Protein AF-A0A9D1EDK4-F1 (afdb_monomer_lite)

Secondary structure (DSSP, 8-state):
--------------S--HHHHHHHHHHHHHHHHHH-TT---------GGGHHHHHH-SSS-PPP--

Foldseek 3Di:
DVDPPPDDDDDDDPPDDPVVLVVVVVVVVVVCCVPPVPDKDADDDDHPVCVVVVVPPPDDDDDTDD

Structure (mmCIF, N/CA/C/O backbone):
data_AF-A0A9D1EDK4-F1
#
_entry.id   AF-A0A9D1EDK4-F1
#
loop_
_atom_site.group_PDB
_atom_site.id
_atom_site.type_symbol
_atom_site.label_atom_id
_atom_site.label_alt_id
_atom_site.label_comp_id
_atom_site.label_asym_id
_atom_site.label_entity_id
_atom_site.label_seq_id
_atom_site.pdbx_PDB_ins_code
_atom_site.Cartn_x
_atom_site.Cartn_y
_atom_site.Cartn_z
_atom_site.occupancy
_atom_site.B_iso_or_equiv
_atom_site.auth_seq_id
_atom_site.auth_comp_id
_atom_site.auth_asym_id
_atom_site.auth_atom_id
_atom_site.pdbx_PDB_model_num
ATOM 1 N N . MET A 1 1 ? 14.381 -15.864 -20.989 1.00 49.16 1 MET A N 1
ATOM 2 C CA . MET A 1 1 ? 13.931 -14.461 -20.845 1.00 49.16 1 MET A CA 1
ATOM 3 C C . MET A 1 1 ? 14.244 -14.008 -19.428 1.00 49.16 1 MET A C 1
ATOM 5 O O . MET A 1 1 ? 13.531 -14.402 -18.518 1.00 49.16 1 MET A O 1
ATOM 9 N N . ARG A 1 2 ? 15.353 -13.290 -19.218 1.00 57.53 2 ARG A N 1
ATOM 10 C CA . ARG A 1 2 ? 15.824 -12.908 -17.873 1.00 57.53 2 ARG A CA 1
ATOM 11 C C . ARG A 1 2 ? 15.171 -11.610 -17.359 1.00 57.53 2 ARG A C 1
ATOM 13 O O . ARG A 1 2 ? 15.227 -11.350 -16.167 1.00 57.53 2 ARG A O 1
ATOM 20 N N . ASP A 1 3 ? 14.463 -10.891 -18.238 1.00 70.69 3 ASP A N 1
ATOM 21 C CA . ASP A 1 3 ? 13.966 -9.523 -18.002 1.00 70.69 3 ASP A CA 1
ATOM 22 C C . ASP A 1 3 ? 12.441 -9.372 -18.141 1.00 70.69 3 ASP A C 1
ATOM 24 O O . ASP A 1 3 ? 11.924 -8.278 -18.380 1.00 70.69 3 ASP A O 1
ATOM 28 N N . LYS A 1 4 ? 11.682 -10.469 -18.029 1.00 79.25 4 LYS A N 1
ATOM 29 C CA . LYS A 1 4 ? 10.219 -10.387 -18.098 1.00 79.25 4 LYS A CA 1
ATOM 30 C C . LYS A 1 4 ? 9.691 -9.701 -16.831 1.00 79.25 4 LYS A C 1
ATOM 32 O O . LYS A 1 4 ? 9.876 -10.200 -15.724 1.00 79.25 4 LYS A O 1
ATOM 37 N N . LYS A 1 5 ? 9.032 -8.551 -16.997 1.00 77.19 5 LYS A N 1
ATOM 38 C CA . LYS A 1 5 ? 8.430 -7.752 -15.913 1.00 77.19 5 LYS A CA 1
ATOM 39 C C . LYS A 1 5 ? 7.088 -8.343 -15.444 1.00 77.19 5 LYS A C 1
ATOM 41 O O . LYS A 1 5 ? 6.075 -7.659 -15.473 1.00 77.19 5 LYS A O 1
ATOM 46 N N . ASP A 1 6 ? 7.069 -9.621 -15.065 1.00 82.94 6 ASP A N 1
ATOM 47 C CA . ASP A 1 6 ? 5.858 -10.362 -14.661 1.00 82.94 6 ASP A CA 1
ATOM 48 C C . ASP A 1 6 ? 5.854 -10.784 -13.180 1.00 82.94 6 ASP A C 1
ATOM 50 O O . ASP A 1 6 ? 5.182 -11.740 -12.792 1.00 82.94 6 ASP A O 1
ATOM 54 N N . LYS A 1 7 ? 6.623 -10.077 -12.345 1.00 83.44 7 LYS A N 1
ATOM 55 C CA . LYS A 1 7 ? 6.723 -10.317 -10.899 1.00 83.44 7 LYS A CA 1
ATOM 56 C C . LYS A 1 7 ? 6.038 -9.195 -10.123 1.00 83.44 7 LYS A C 1
ATOM 58 O O . LYS A 1 7 ? 6.215 -8.026 -10.449 1.00 83.44 7 LYS A O 1
ATOM 63 N N . ALA A 1 8 ? 5.302 -9.562 -9.076 1.00 82.25 8 ALA A N 1
ATOM 64 C CA . ALA A 1 8 ? 4.614 -8.646 -8.170 1.00 82.25 8 ALA A CA 1
ATOM 65 C C . ALA A 1 8 ? 4.770 -9.112 -6.714 1.00 82.25 8 ALA A C 1
ATOM 67 O O . ALA A 1 8 ? 5.036 -10.289 -6.462 1.00 82.25 8 ALA A O 1
ATOM 68 N N . ILE A 1 9 ? 4.613 -8.188 -5.762 1.00 79.50 9 ILE A N 1
ATOM 69 C CA . ILE A 1 9 ? 4.701 -8.454 -4.320 1.00 79.50 9 ILE A CA 1
ATOM 70 C C . ILE A 1 9 ? 3.432 -7.918 -3.650 1.00 79.50 9 ILE A C 1
ATOM 72 O O . ILE A 1 9 ? 3.059 -6.769 -3.875 1.00 79.50 9 ILE A O 1
ATOM 76 N N . VAL A 1 10 ? 2.802 -8.734 -2.800 1.00 79.75 10 VAL A N 1
ATOM 77 C CA . VAL A 1 10 ? 1.672 -8.341 -1.944 1.00 79.75 10 VAL A CA 1
ATOM 78 C C . VAL A 1 10 ? 2.113 -8.442 -0.487 1.00 79.75 10 VAL A C 1
ATOM 80 O O . VAL A 1 10 ? 2.596 -9.488 -0.060 1.00 79.75 10 VAL A O 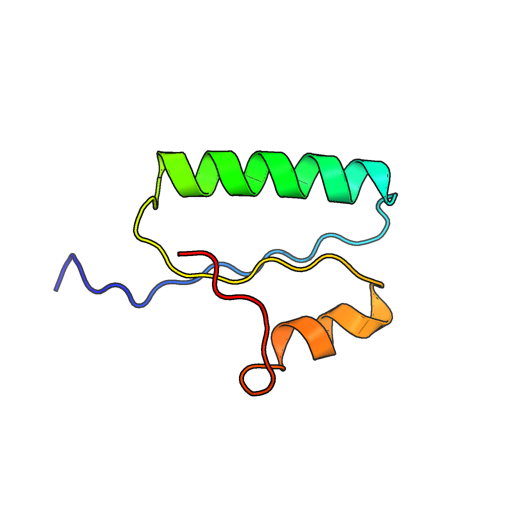1
ATOM 83 N N . VAL A 1 11 ? 1.942 -7.362 0.280 1.00 78.62 11 VAL A N 1
ATOM 84 C CA . VAL A 1 11 ? 2.263 -7.318 1.715 1.00 78.62 11 VAL A CA 1
ATOM 85 C C . VAL A 1 11 ? 1.033 -6.843 2.479 1.00 78.62 11 VAL A C 1
ATOM 87 O O . VAL A 1 11 ? 0.542 -5.741 2.247 1.00 78.62 11 VAL A O 1
ATOM 90 N N . VAL A 1 12 ? 0.538 -7.668 3.403 1.00 82.38 12 VAL A N 1
ATOM 91 C CA . VAL A 1 12 ? -0.602 -7.339 4.269 1.00 82.38 12 VAL A CA 1
ATOM 92 C C . VAL A 1 12 ? -0.102 -7.202 5.702 1.00 82.38 12 VAL A C 1
ATOM 94 O O . VAL A 1 12 ? 0.375 -8.169 6.289 1.00 82.38 12 VAL A O 1
ATOM 97 N N . ILE A 1 13 ? -0.224 -6.001 6.269 1.00 83.88 13 ILE A N 1
ATOM 98 C CA . ILE A 1 13 ? 0.193 -5.686 7.642 1.00 83.88 13 ILE A CA 1
ATOM 99 C C . ILE A 1 13 ? -1.038 -5.187 8.401 1.00 83.88 13 ILE A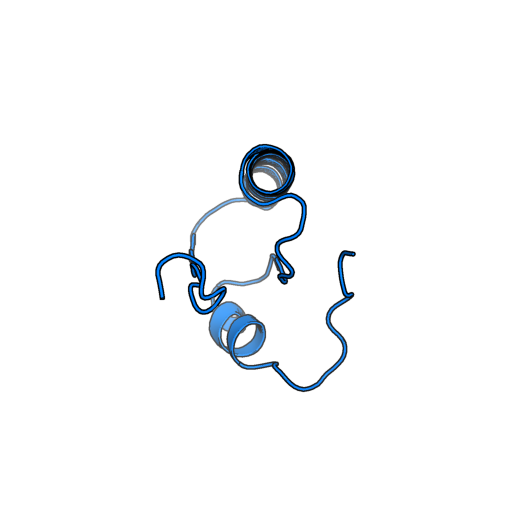 C 1
ATOM 101 O O . ILE A 1 13 ? -1.593 -4.140 8.075 1.00 83.88 13 ILE A O 1
ATOM 105 N N . GLY A 1 14 ? -1.495 -5.961 9.386 1.00 86.19 14 GLY A N 1
ATOM 106 C CA . GLY A 1 14 ? -2.658 -5.636 10.216 1.00 86.19 14 GLY A CA 1
ATOM 107 C C . GLY A 1 14 ? -2.274 -5.187 11.624 1.00 86.19 14 GLY A C 1
ATOM 108 O O . GLY A 1 14 ? -1.119 -5.296 12.017 1.00 86.19 14 GLY A O 1
ATOM 109 N N . GLN A 1 15 ? -3.269 -4.726 12.393 1.00 88.44 15 GLN A N 1
ATOM 110 C CA . GLN A 1 15 ? -3.105 -4.312 13.801 1.00 88.44 15 GLN A CA 1
ATOM 111 C C . GLN A 1 15 ? -2.072 -3.190 14.003 1.00 88.44 15 GLN A C 1
ATOM 113 O O . GLN A 1 15 ? -1.397 -3.123 15.025 1.00 88.44 15 GLN A O 1
ATOM 118 N N . ILE A 1 16 ? -1.973 -2.291 13.026 1.00 90.88 16 ILE A N 1
ATOM 119 C CA . ILE A 1 16 ? -1.130 -1.099 13.089 1.00 90.88 16 ILE A CA 1
ATOM 120 C C . ILE A 1 16 ? -1.993 0.151 13.229 1.00 90.88 16 ILE A C 1
ATOM 122 O O . ILE A 1 16 ? -3.136 0.201 12.775 1.00 90.88 16 ILE A O 1
ATOM 126 N N . THR A 1 17 ? -1.426 1.177 13.848 1.00 91.19 17 THR A N 1
ATOM 127 C CA . THR A 1 17 ? -2.040 2.505 13.930 1.00 91.19 17 THR A CA 1
ATOM 128 C C . THR A 1 17 ? -1.966 3.232 12.586 1.00 91.19 17 THR A C 1
ATOM 130 O O . THR A 1 17 ? -1.110 2.944 11.745 1.00 91.19 17 THR A O 1
ATOM 133 N N . THR A 1 18 ? -2.805 4.254 12.408 1.00 88.19 18 THR A N 1
ATOM 134 C CA . THR A 1 18 ? -2.774 5.138 11.230 1.00 88.19 18 THR A CA 1
ATOM 135 C C . THR A 1 18 ? -1.393 5.763 11.006 1.00 88.19 18 THR A C 1
ATOM 137 O O . THR A 1 18 ? -0.926 5.846 9.870 1.00 88.19 18 THR A O 1
ATOM 140 N N . ASN A 1 19 ? -0.697 6.143 12.083 1.00 93.62 19 ASN A N 1
ATOM 141 C CA . ASN A 1 19 ? 0.648 6.719 11.998 1.00 93.62 19 ASN A CA 1
ATOM 142 C C . ASN A 1 19 ? 1.673 5.704 11.482 1.00 93.62 19 ASN A C 1
ATOM 144 O O . ASN A 1 19 ? 2.466 6.031 10.601 1.00 93.62 19 ASN A O 1
ATOM 148 N N . GLN A 1 20 ? 1.631 4.468 11.987 1.00 92.88 20 GLN A N 1
ATOM 149 C CA . GLN A 1 20 ? 2.500 3.388 11.513 1.00 92.88 20 GLN A CA 1
ATOM 150 C C . GLN A 1 20 ? 2.225 3.065 10.040 1.00 92.88 20 GLN A C 1
ATOM 152 O O . GLN A 1 20 ? 3.166 2.952 9.256 1.00 92.88 20 GLN A O 1
ATOM 157 N N . ALA A 1 21 ? 0.953 3.010 9.632 1.00 90.25 21 ALA A N 1
ATOM 158 C CA . ALA A 1 21 ? 0.582 2.817 8.231 1.00 90.25 21 ALA A CA 1
ATOM 159 C C . ALA A 1 21 ? 1.138 3.935 7.329 1.00 90.25 21 ALA A C 1
ATOM 161 O O . ALA A 1 21 ? 1.705 3.657 6.273 1.00 90.25 21 ALA A O 1
ATOM 162 N N . GLY A 1 22 ? 1.043 5.196 7.764 1.00 90.25 22 GLY A N 1
ATOM 163 C CA . GLY A 1 22 ? 1.590 6.342 7.035 1.00 90.25 22 GLY A CA 1
ATOM 164 C C . GLY A 1 22 ? 3.120 6.342 6.932 1.00 90.25 22 GLY A C 1
ATOM 1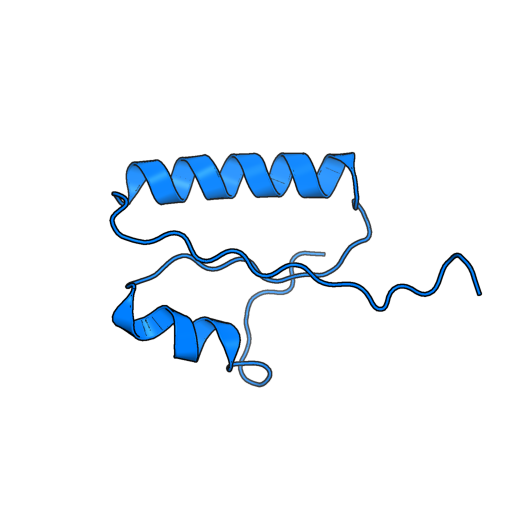65 O O . GLY A 1 22 ? 3.664 6.729 5.897 1.00 90.25 22 GLY A O 1
ATOM 166 N N . GLN A 1 23 ? 3.829 5.897 7.974 1.00 94.88 23 GLN A N 1
ATOM 167 C CA . GLN A 1 23 ? 5.290 5.761 7.943 1.00 94.88 23 GLN A CA 1
ATOM 168 C C . GLN A 1 23 ? 5.732 4.656 6.979 1.00 94.88 23 GLN A C 1
ATOM 170 O O . GLN A 1 23 ? 6.591 4.894 6.131 1.00 94.88 23 GLN A O 1
ATOM 175 N N . LEU A 1 24 ? 5.094 3.484 7.051 1.00 92.25 24 LEU A N 1
ATOM 176 C CA . LEU A 1 24 ? 5.378 2.361 6.156 1.00 92.25 24 LEU A CA 1
ATOM 177 C C . LEU A 1 24 ? 5.131 2.737 4.694 1.00 92.25 24 LEU A C 1
ATOM 179 O O . LEU A 1 24 ? 5.981 2.481 3.846 1.00 92.25 24 LEU A O 1
ATOM 183 N N . LEU A 1 25 ? 4.015 3.414 4.404 1.00 89.88 25 LEU A N 1
ATOM 184 C CA . LEU A 1 25 ? 3.696 3.917 3.067 1.00 89.88 25 LEU A CA 1
ATOM 185 C C . LEU A 1 25 ? 4.842 4.761 2.483 1.00 89.88 25 LEU A C 1
ATOM 187 O O . LEU A 1 25 ? 5.262 4.535 1.349 1.00 89.88 25 LEU A O 1
ATOM 191 N N . LYS A 1 26 ? 5.379 5.709 3.263 1.00 91.75 26 LYS A N 1
ATOM 192 C CA . LYS A 1 26 ? 6.491 6.570 2.828 1.00 91.75 26 LYS A CA 1
ATOM 193 C C . LYS A 1 26 ? 7.761 5.771 2.546 1.00 91.75 26 LYS A C 1
ATOM 195 O O . LYS A 1 26 ? 8.428 6.034 1.548 1.00 91.75 26 LYS A O 1
ATOM 200 N N . GLU A 1 27 ? 8.092 4.804 3.397 1.00 93.94 27 GLU A N 1
ATOM 201 C CA . GLU A 1 27 ? 9.273 3.959 3.198 1.00 93.94 27 GLU A CA 1
ATOM 202 C C . GLU A 1 27 ? 9.135 3.061 1.961 1.00 93.94 27 GLU A C 1
ATOM 204 O O . GLU A 1 27 ? 10.069 2.973 1.164 1.00 93.94 27 GLU A O 1
ATOM 209 N N . PHE A 1 28 ? 7.958 2.482 1.708 1.00 90.12 28 PHE A N 1
ATOM 210 C CA . PHE A 1 28 ? 7.728 1.688 0.497 1.00 90.12 28 PHE A CA 1
ATOM 211 C C . PHE A 1 28 ? 7.871 2.507 -0.786 1.00 90.12 28 PHE A C 1
ATOM 213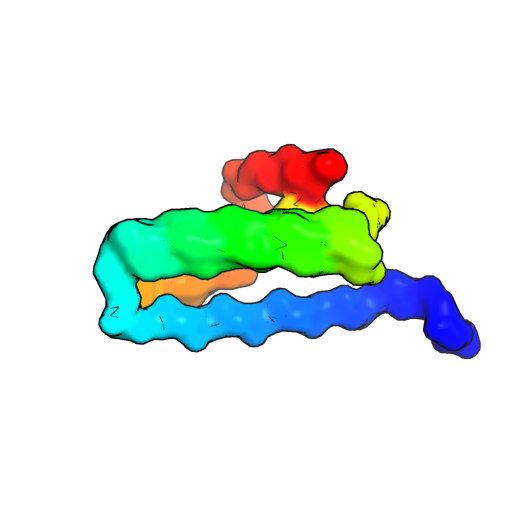 O O . PHE A 1 28 ? 8.444 2.015 -1.758 1.00 90.12 28 PHE A O 1
ATOM 220 N N . ILE A 1 29 ? 7.423 3.766 -0.790 1.00 89.38 29 ILE A N 1
ATOM 221 C CA . ILE A 1 29 ? 7.612 4.666 -1.937 1.00 89.38 29 ILE A CA 1
ATOM 222 C C . ILE A 1 29 ? 9.107 4.892 -2.206 1.00 89.38 29 ILE A C 1
ATOM 224 O O . ILE A 1 29 ? 9.543 4.777 -3.353 1.00 89.38 29 ILE A O 1
ATOM 228 N N . LYS A 1 30 ? 9.914 5.138 -1.164 1.00 94.06 30 LYS A N 1
ATOM 229 C CA . LYS A 1 30 ? 11.374 5.294 -1.304 1.00 94.06 30 LYS A CA 1
ATOM 230 C C . LYS A 1 30 ? 12.035 4.023 -1.839 1.00 94.06 30 LYS A C 1
ATOM 232 O O . LYS A 1 30 ? 12.866 4.085 -2.743 1.00 94.06 30 LYS A O 1
ATOM 237 N N . VAL A 1 31 ? 11.656 2.861 -1.306 1.00 93.06 31 VAL A N 1
ATOM 238 C CA . VAL A 1 31 ? 12.170 1.556 -1.750 1.00 93.06 31 V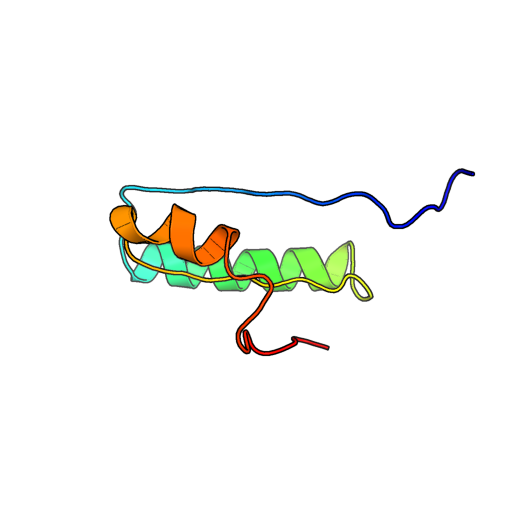AL A CA 1
ATOM 239 C C . VAL A 1 31 ? 11.799 1.300 -3.215 1.00 93.06 31 VAL A C 1
ATOM 241 O O . VAL A 1 31 ? 12.673 0.918 -3.996 1.00 93.06 31 VAL A O 1
ATOM 244 N N . LYS A 1 32 ? 10.554 1.587 -3.628 1.00 90.50 32 LYS A N 1
ATOM 245 C CA . LYS A 1 32 ? 10.129 1.513 -5.037 1.00 90.50 32 LYS A CA 1
ATOM 246 C C . LYS A 1 32 ? 11.000 2.398 -5.914 1.00 90.50 32 LYS A C 1
ATOM 248 O O . LYS A 1 32 ? 11.524 1.915 -6.908 1.00 90.50 32 LYS A O 1
ATOM 253 N N . GLN A 1 33 ? 11.193 3.664 -5.548 1.00 90.88 33 GLN A N 1
ATOM 254 C CA . GLN A 1 33 ? 12.018 4.593 -6.329 1.00 90.88 33 GLN A CA 1
ATOM 255 C C . GLN A 1 33 ? 13.468 4.107 -6.472 1.00 90.88 33 GLN A C 1
ATOM 257 O O . GLN A 1 33 ? 14.054 4.252 -7.540 1.00 90.88 33 GLN A O 1
ATOM 262 N N . LYS A 1 34 ? 14.029 3.485 -5.429 1.00 95.19 34 LYS A N 1
ATOM 263 C CA . LYS A 1 34 ? 15.406 2.978 -5.431 1.00 95.19 34 LYS A CA 1
ATOM 264 C C . LYS A 1 34 ? 15.596 1.715 -6.278 1.00 95.19 34 LYS A C 1
ATOM 266 O O . LYS A 1 34 ? 16.591 1.615 -6.988 1.00 95.19 34 LYS A O 1
ATOM 271 N N . TYR A 1 35 ? 14.689 0.742 -6.174 1.00 92.19 35 TYR A N 1
ATOM 272 C CA . TYR A 1 35 ? 14.886 -0.598 -6.754 1.00 92.19 35 TYR A CA 1
ATOM 273 C C . TYR A 1 35 ? 14.021 -0.885 -7.987 1.00 92.19 35 TYR A C 1
ATOM 275 O O . TYR A 1 35 ? 14.386 -1.721 -8.809 1.00 92.19 35 TYR A O 1
ATOM 283 N N . ALA A 1 36 ? 12.886 -0.204 -8.134 1.00 90.06 36 ALA A N 1
ATOM 284 C CA . ALA A 1 36 ? 11.949 -0.377 -9.240 1.00 90.06 36 ALA A CA 1
ATOM 285 C C . ALA A 1 36 ? 11.362 0.980 -9.688 1.00 90.06 36 ALA A C 1
ATOM 287 O O . ALA A 1 36 ? 10.139 1.153 -9.671 1.00 90.06 36 ALA A O 1
ATOM 288 N N . PRO A 1 37 ? 12.197 1.957 -10.106 1.00 89.31 37 PRO A N 1
ATOM 289 C CA . PRO A 1 37 ? 11.738 3.307 -10.452 1.00 89.31 37 PRO A CA 1
ATOM 290 C C . PRO A 1 37 ? 10.666 3.299 -11.547 1.00 89.31 37 PRO A C 1
ATOM 292 O O . PRO A 1 37 ? 9.689 4.032 -11.444 1.00 89.31 37 PRO A O 1
ATOM 295 N N . ASN A 1 38 ? 10.788 2.387 -12.514 1.00 87.44 38 ASN A N 1
ATOM 296 C CA . ASN A 1 38 ? 9.845 2.207 -13.625 1.00 87.44 38 ASN A CA 1
ATOM 297 C C . ASN A 1 38 ? 8.757 1.150 -13.342 1.00 87.44 38 ASN A C 1
ATOM 299 O O . ASN A 1 38 ? 8.045 0.733 -14.256 1.00 87.44 38 ASN A O 1
ATOM 303 N N . GLY A 1 39 ? 8.690 0.625 -12.115 1.00 83.50 39 GLY A N 1
ATOM 304 C CA . GLY A 1 39 ? 7.673 -0.340 -11.708 1.00 83.50 39 GLY A CA 1
ATOM 305 C C . GLY A 1 39 ? 6.338 0.362 -11.485 1.00 83.50 39 GLY A C 1
ATOM 306 O O . GLY A 1 39 ? 6.264 1.297 -10.693 1.00 83.50 39 GLY A O 1
ATOM 307 N N . ARG A 1 40 ? 5.282 -0.081 -12.165 1.00 79.31 40 ARG A N 1
ATOM 308 C CA . ARG A 1 40 ? 3.918 0.393 -11.901 1.00 79.31 40 ARG A CA 1
ATOM 309 C C . ARG A 1 40 ? 3.315 -0.412 -10.760 1.00 79.31 40 ARG A C 1
ATOM 311 O O . ARG A 1 40 ? 3.573 -1.609 -10.647 1.00 79.31 40 ARG A O 1
ATOM 318 N N . GLY A 1 41 ? 2.519 0.238 -9.925 1.00 74.81 41 GLY A N 1
ATOM 319 C CA . GLY A 1 41 ? 1.849 -0.438 -8.828 1.00 74.81 41 GLY A CA 1
ATOM 320 C C . GLY A 1 41 ? 0.922 0.480 -8.054 1.00 74.81 41 GLY A C 1
ATOM 321 O O . GLY A 1 41 ? 0.981 1.703 -8.162 1.00 74.81 41 GLY A O 1
ATOM 322 N N . THR A 1 42 ? 0.081 -0.146 -7.247 1.00 77.06 42 THR A N 1
ATOM 323 C CA . THR A 1 42 ? -0.866 0.522 -6.369 1.00 77.06 42 THR A CA 1
ATOM 324 C C . THR A 1 42 ? -0.530 0.173 -4.929 1.00 77.06 42 THR A C 1
ATOM 326 O O . THR A 1 42 ? -0.340 -0.994 -4.596 1.00 77.06 42 THR A O 1
ATOM 329 N N . ILE A 1 43 ? -0.483 1.186 -4.066 1.00 78.19 43 ILE A N 1
ATOM 330 C CA . ILE A 1 43 ? -0.395 1.009 -2.619 1.00 78.19 43 ILE A CA 1
ATOM 331 C C . ILE A 1 43 ? -1.597 1.690 -1.969 1.00 78.19 43 ILE A C 1
ATOM 333 O O . ILE A 1 43 ? -1.912 2.839 -2.274 1.00 78.19 43 ILE A O 1
ATOM 337 N N . ALA A 1 44 ? -2.288 0.966 -1.094 1.00 76.50 44 ALA A N 1
ATOM 338 C CA . ALA A 1 44 ? -3.468 1.452 -0.395 1.00 76.50 44 ALA A CA 1
ATOM 339 C C . ALA A 1 44 ? -3.366 1.118 1.094 1.00 76.50 44 ALA A C 1
ATOM 341 O O . ALA A 1 44 ? -2.876 0.054 1.472 1.00 76.50 44 ALA A O 1
ATOM 342 N N . THR A 1 45 ? -3.843 2.030 1.937 1.00 78.88 45 THR A N 1
ATOM 343 C CA . THR A 1 45 ? -4.008 1.820 3.377 1.00 78.88 45 THR A CA 1
ATOM 344 C C . THR A 1 45 ? -5.497 1.853 3.702 1.00 78.88 45 THR A C 1
ATOM 346 O O . THR A 1 45 ? -6.257 2.615 3.107 1.00 78.88 45 THR A O 1
ATOM 349 N N . GLY A 1 46 ? -5.939 1.001 4.621 1.00 80.06 46 GLY A N 1
ATOM 350 C CA . GLY A 1 46 ? -7.354 0.888 4.952 1.00 80.06 46 GLY A CA 1
ATOM 351 C C . GLY A 1 46 ? -7.601 -0.042 6.127 1.00 80.06 46 GLY A C 1
ATOM 352 O O . GLY A 1 46 ? -6.664 -0.543 6.754 1.00 80.06 46 GLY A O 1
ATOM 353 N N . LEU A 1 47 ? -8.879 -0.265 6.426 1.00 79.12 47 LEU A N 1
ATOM 354 C CA . LEU A 1 47 ? -9.281 -1.204 7.463 1.00 79.12 47 LEU A CA 1
ATOM 355 C C . LEU A 1 47 ? -8.897 -2.628 7.062 1.00 79.12 47 LEU A C 1
ATOM 357 O O . LEU A 1 47 ? -9.009 -3.014 5.899 1.00 79.12 47 LEU A O 1
ATOM 361 N N . LYS A 1 48 ? -8.502 -3.441 8.048 1.00 76.81 48 LYS A N 1
ATOM 362 C CA . LYS A 1 48 ? -8.165 -4.859 7.838 1.00 76.81 48 LYS A CA 1
ATOM 363 C C . LYS A 1 48 ? -9.309 -5.626 7.159 1.00 76.81 48 LYS A C 1
ATOM 365 O O . LYS A 1 48 ? -9.040 -6.492 6.332 1.00 76.81 48 LYS A O 1
ATOM 370 N N . SER A 1 49 ? -10.557 -5.293 7.494 1.00 76.50 49 SER A N 1
ATOM 371 C CA . SER A 1 49 ? -11.767 -5.869 6.893 1.00 76.50 49 SER A CA 1
ATOM 372 C C . SER A 1 49 ? -11.892 -5.591 5.393 1.00 76.50 49 SER A C 1
ATOM 374 O O . SER A 1 49 ? -12.491 -6.390 4.683 1.00 76.50 49 SER A O 1
ATOM 376 N N . ASP A 1 50 ? -11.283 -4.509 4.902 1.00 75.75 50 ASP A N 1
ATOM 377 C CA . ASP A 1 50 ? -11.437 -4.033 3.525 1.00 75.75 50 ASP A CA 1
ATOM 378 C C . ASP A 1 50 ? -10.232 -4.358 2.634 1.00 75.75 50 ASP A C 1
ATOM 380 O O . ASP A 1 50 ? -10.283 -4.128 1.426 1.00 75.75 50 ASP A O 1
ATOM 384 N N . VAL A 1 51 ? -9.156 -4.931 3.188 1.00 70.88 51 VAL A N 1
ATOM 385 C CA . VAL A 1 51 ? -7.937 -5.272 2.431 1.00 70.88 51 VAL A CA 1
ATOM 386 C C . VAL A 1 51 ? -8.244 -6.193 1.247 1.00 70.88 51 VAL A C 1
ATOM 388 O O . VAL A 1 51 ? -7.693 -5.993 0.170 1.00 70.88 51 VAL A O 1
ATOM 391 N N . GLY A 1 52 ? -9.170 -7.147 1.397 1.00 65.56 52 GLY A N 1
ATOM 392 C CA . GLY A 1 52 ? -9.601 -8.010 0.289 1.00 65.56 52 GLY A CA 1
ATOM 393 C C . GLY A 1 52 ? -10.197 -7.222 -0.883 1.00 65.56 52 GLY A C 1
ATOM 394 O O . GLY A 1 52 ? -9.854 -7.477 -2.034 1.00 65.56 52 GLY A O 1
ATOM 395 N N . ASN A 1 53 ? -11.002 -6.195 -0.591 1.00 68.75 53 ASN A N 1
ATOM 396 C CA . ASN A 1 53 ? -11.575 -5.304 -1.602 1.00 68.75 53 ASN A CA 1
ATOM 397 C C . ASN A 1 53 ? -10.516 -4.388 -2.227 1.00 68.75 53 ASN A C 1
ATOM 399 O O . ASN A 1 53 ? -10.589 -4.090 -3.416 1.00 68.75 53 ASN A O 1
ATOM 403 N N . LEU A 1 54 ? -9.526 -3.948 -1.446 1.00 67.50 54 LEU A N 1
ATOM 404 C CA . LEU A 1 54 ? -8.407 -3.146 -1.950 1.00 67.50 54 LEU A CA 1
ATOM 405 C C . L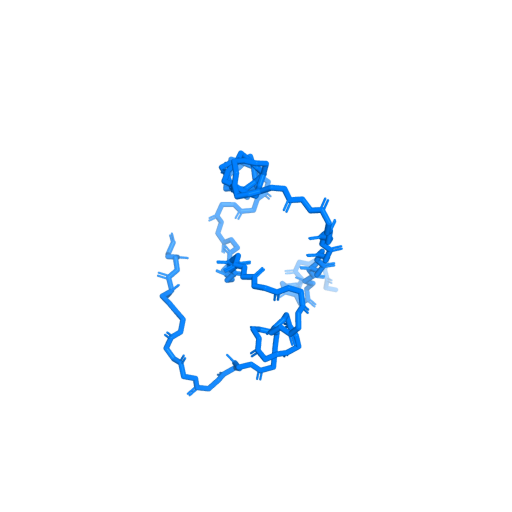EU A 1 54 ? -7.515 -3.942 -2.912 1.00 67.50 54 LEU A C 1
ATOM 407 O O . LEU A 1 54 ? -6.995 -3.368 -3.862 1.00 67.50 54 LEU A O 1
ATOM 411 N N . LEU A 1 55 ? -7.366 -5.250 -2.685 1.00 68.88 55 LEU A N 1
ATOM 412 C CA . LEU A 1 55 ? -6.573 -6.144 -3.532 1.00 68.88 55 LEU A CA 1
ATOM 413 C C . LEU A 1 55 ? -7.338 -6.633 -4.772 1.00 68.88 55 LEU A C 1
ATOM 415 O O . LEU A 1 55 ? -6.726 -6.823 -5.815 1.00 68.88 55 LEU A O 1
ATOM 419 N N . GLN A 1 56 ? -8.657 -6.837 -4.676 1.00 66.31 56 GLN A N 1
ATOM 420 C CA . GLN A 1 56 ? -9.481 -7.343 -5.787 1.00 66.31 56 GLN A CA 1
ATOM 421 C C . GLN A 1 56 ? -9.958 -6.263 -6.765 1.00 66.31 56 GLN A C 1
ATOM 423 O O . GLN A 1 56 ? -10.405 -6.589 -7.865 1.00 66.31 56 GLN A O 1
ATOM 428 N N . ARG A 1 57 ? -9.910 -4.976 -6.398 1.00 57.59 57 ARG A N 1
ATOM 429 C CA . ARG A 1 57 ? -10.376 -3.883 -7.267 1.00 57.59 57 ARG A CA 1
ATOM 430 C C . ARG A 1 57 ? -9.356 -3.552 -8.365 1.00 57.59 57 ARG A C 1
ATOM 432 O O . ARG A 1 57 ? -8.790 -2.468 -8.389 1.00 57.59 57 ARG A O 1
ATOM 439 N N . GLU A 1 58 ? -9.215 -4.450 -9.337 1.00 48.25 58 GLU A N 1
ATOM 440 C CA . GLU A 1 58 ? -8.543 -4.197 -10.624 1.00 48.25 58 GLU A CA 1
ATOM 441 C C . GLU A 1 58 ? -9.373 -3.317 -11.587 1.00 48.25 58 GLU A C 1
ATOM 443 O O . GLU A 1 58 ? -8.911 -3.012 -12.679 1.00 48.25 58 GLU A O 1
ATOM 448 N N . ASN A 1 59 ? -10.586 -2.870 -11.218 1.00 44.91 59 ASN A N 1
ATOM 449 C CA . ASN A 1 59 ? -11.525 -2.289 -12.194 1.00 44.91 59 ASN A CA 1
ATOM 450 C C . ASN A 1 59 ? -12.135 -0.913 -11.874 1.00 44.91 59 ASN A C 1
ATOM 452 O O . ASN A 1 59 ? -12.926 -0.409 -12.667 1.00 44.91 59 ASN A O 1
ATOM 456 N N . GLN A 1 60 ? -11.788 -0.252 -10.764 1.00 44.78 60 GLN A N 1
ATOM 457 C CA . GLN A 1 60 ? -12.255 1.123 -10.527 1.00 44.78 60 GLN A CA 1
ATOM 458 C C . GLN A 1 60 ? -11.171 2.005 -9.907 1.00 44.78 60 GLN A C 1
ATOM 460 O O . GLN A 1 60 ? -10.982 2.022 -8.696 1.00 44.78 60 GLN A O 1
ATOM 465 N N . ARG A 1 61 ? -10.505 2.766 -10.789 1.00 43.62 61 ARG A N 1
ATOM 466 C CA . ARG A 1 61 ? -9.776 4.021 -10.529 1.00 43.62 61 ARG A CA 1
ATOM 467 C C . ARG A 1 61 ? -9.031 4.057 -9.194 1.00 43.62 61 ARG A C 1
ATOM 469 O O . ARG A 1 61 ? -9.372 4.843 -8.311 1.00 43.62 61 ARG A O 1
ATOM 476 N N . ILE A 1 62 ? -7.967 3.275 -9.075 1.00 48.97 62 ILE A N 1
ATOM 477 C CA . ILE A 1 62 ? -6.929 3.606 -8.103 1.00 48.97 62 ILE A CA 1
ATOM 478 C C . ILE A 1 62 ? -5.899 4.450 -8.846 1.00 48.97 62 ILE A C 1
ATOM 480 O O . ILE A 1 62 ? -5.497 4.083 -9.946 1.00 48.97 62 ILE A O 1
ATOM 484 N N . LYS A 1 63 ? -5.565 5.625 -8.297 1.00 43.50 63 LYS A N 1
ATOM 485 C CA . LYS A 1 63 ? -4.641 6.582 -8.918 1.00 43.50 63 LYS A CA 1
ATOM 486 C C . LYS A 1 63 ? -3.385 5.851 -9.387 1.00 43.50 63 LYS A C 1
ATOM 488 O O . LYS A 1 63 ? -2.654 5.304 -8.561 1.00 43.50 63 LYS A O 1
ATOM 493 N N . GLU A 1 64 ? -3.164 5.861 -10.698 1.00 41.19 64 GLU A N 1
ATOM 494 C CA . GLU A 1 64 ? -1.879 5.501 -11.276 1.00 41.19 64 GLU A CA 1
ATOM 495 C C . GLU A 1 64 ? -0.832 6.427 -10.661 1.00 41.19 64 GLU A C 1
ATOM 497 O O . GLU A 1 64 ? -0.974 7.651 -10.672 1.00 41.19 64 GLU A O 1
ATOM 502 N N . ILE A 1 65 ? 0.182 5.830 -10.047 1.00 48.28 65 ILE A N 1
ATOM 503 C CA . ILE A 1 65 ? 1.398 6.546 -9.696 1.00 48.28 65 ILE A CA 1
ATOM 504 C C . ILE A 1 65 ? 2.363 6.227 -10.836 1.00 48.28 65 ILE A C 1
ATOM 506 O O . ILE A 1 65 ? 2.863 5.100 -10.910 1.00 48.28 65 ILE A O 1
ATOM 510 N N . GLU A 1 66 ? 2.526 7.184 -11.754 1.00 41.59 66 GLU A N 1
ATOM 511 C CA . GLU A 1 66 ? 3.557 7.151 -12.803 1.00 41.59 66 GLU A CA 1
ATOM 512 C C . GLU A 1 66 ? 4.970 7.116 -12.197 1.00 41.59 66 GLU A C 1
ATOM 514 O O . GLU A 1 66 ? 5.220 7.801 -11.175 1.00 41.59 66 GLU A O 1
#

Sequence (66 aa):
MRDKKDKAIVVVIGQITTNQAGQLLKEFIKVKQKYAPNGRGTIATGLKSDVGNLLQRENQRIKEIE

Organism: NCBI:txid2840824

Radius of gyration: 13.28 Å; chains: 1; bounding box: 28×22×35 Å

pLDDT: mean 76.82, std 15.91, range [41.19, 95.19]